Protein AF-A0A9E4I9R3-F1 (afdb_monomer_lite)

Radius of gyration: 13.06 Å; chains: 1; bounding box: 25×26×31 Å

pLDDT: mean 85.35, std 13.14, range [40.94, 96.5]

Secondary structure (DSSP, 8-state):
-----HHHHHHHHHHH---HHHHHHHHHHHHHHHHHHHSTTTTTT----HHHHHHHHTT--

Sequence (61 aa):
MATSSTQTLQSLANDTGYQPDTLEKVVRLLERLQEIANDRILSNRLVLKGGTALNLWSIST

Structure (mmCIF, N/CA/C/O backbone):
data_AF-A0A9E4I9R3-F1
#
_entry.id   AF-A0A9E4I9R3-F1
#
loop_
_atom_site.group_PDB
_atom_site.id
_atom_site.type_symbol
_atom_site.label_atom_id
_atom_site.label_alt_id
_atom_site.label_comp_id
_atom_site.label_asym_id
_atom_site.label_entity_id
_atom_site.label_seq_id
_atom_site.pdbx_PDB_ins_code
_atom_site.Cartn_x
_atom_site.Cartn_y
_atom_site.Cartn_z
_atom_site.occupancy
_atom_site.B_iso_or_equiv
_atom_site.auth_seq_id
_atom_site.auth_comp_id
_atom_site.auth_asym_id
_atom_site.auth_atom_id
_atom_site.pdbx_PDB_model_num
ATOM 1 N N . MET A 1 1 ? -1.361 13.477 -3.724 1.00 50.09 1 MET A N 1
ATOM 2 C CA . MET A 1 1 ? -2.510 13.621 -2.805 1.00 50.09 1 MET A CA 1
ATOM 3 C C . MET A 1 1 ? -1.948 14.003 -1.443 1.00 50.09 1 MET A C 1
ATOM 5 O O . MET A 1 1 ? -0.743 13.899 -1.274 1.00 50.09 1 MET A O 1
ATOM 9 N N . ALA A 1 2 ? -2.744 14.618 -0.572 1.00 50.78 2 ALA A N 1
ATOM 10 C CA . ALA A 1 2 ? -2.238 15.231 0.654 1.00 50.78 2 ALA A CA 1
ATOM 11 C C . ALA A 1 2 ? -1.639 14.182 1.602 1.00 50.78 2 ALA A C 1
ATOM 13 O O . ALA A 1 2 ? -2.283 13.167 1.845 1.00 50.78 2 ALA A O 1
ATOM 14 N N . THR A 1 3 ? -0.473 14.487 2.182 1.00 53.28 3 THR A N 1
ATOM 15 C CA . THR A 1 3 ? 0.039 13.858 3.408 1.00 53.28 3 THR A CA 1
ATOM 16 C C . THR A 1 3 ? -1.120 13.676 4.383 1.00 53.28 3 THR A C 1
ATOM 18 O O . THR A 1 3 ? -1.661 14.675 4.866 1.00 53.28 3 THR A O 1
ATOM 21 N N . SER A 1 4 ? -1.557 12.431 4.590 1.00 66.50 4 SER A N 1
ATOM 22 C CA . SER A 1 4 ? -2.787 12.126 5.324 1.00 66.50 4 SER A CA 1
ATOM 23 C C . SER A 1 4 ? -2.797 12.817 6.678 1.00 66.50 4 SER A C 1
ATOM 25 O O . SER A 1 4 ? -1.954 12.542 7.529 1.00 66.50 4 SER A O 1
ATOM 27 N N . SER A 1 5 ? -3.749 13.726 6.884 1.00 81.31 5 SER A N 1
ATOM 28 C CA . SER A 1 5 ? -3.912 14.362 8.189 1.00 81.31 5 SER A CA 1
ATOM 29 C C . SER A 1 5 ? -4.290 13.307 9.235 1.00 81.31 5 SER A C 1
ATOM 31 O O . SER A 1 5 ? -4.971 12.329 8.913 1.00 81.31 5 SER A O 1
ATOM 33 N N . THR A 1 6 ? -3.905 13.507 10.498 1.00 84.19 6 THR A N 1
ATOM 34 C CA . THR A 1 6 ? -4.277 12.606 11.604 1.00 84.19 6 THR A CA 1
ATOM 35 C C . THR A 1 6 ? -5.789 12.368 11.661 1.00 84.19 6 THR A C 1
ATOM 37 O O . THR A 1 6 ? -6.230 11.248 11.891 1.00 84.19 6 THR A O 1
ATOM 40 N N . GLN A 1 7 ? -6.594 13.396 11.370 1.00 88.50 7 GLN A N 1
ATOM 41 C CA . GLN A 1 7 ? -8.053 13.287 11.308 1.00 88.50 7 GLN A CA 1
ATOM 42 C C . GLN A 1 7 ? -8.521 12.370 10.168 1.00 88.50 7 GLN A C 1
ATOM 44 O O . GLN A 1 7 ? -9.429 11.565 10.363 1.00 88.50 7 GLN A O 1
ATOM 49 N N . THR A 1 8 ? -7.891 12.454 8.994 1.00 88.44 8 THR A N 1
ATOM 50 C CA . THR A 1 8 ? -8.183 11.566 7.858 1.00 88.44 8 THR A CA 1
ATOM 51 C C . THR A 1 8 ? -7.864 10.113 8.204 1.00 88.44 8 THR A C 1
ATOM 53 O O . THR A 1 8 ? -8.687 9.237 7.953 1.00 88.44 8 THR A O 1
ATOM 56 N N . LEU A 1 9 ? -6.708 9.857 8.826 1.00 91.00 9 LEU A N 1
ATOM 57 C CA . LEU A 1 9 ? -6.321 8.510 9.256 1.00 91.00 9 LEU A CA 1
ATOM 58 C C . LEU A 1 9 ? -7.258 7.964 10.334 1.00 91.00 9 LEU A C 1
ATOM 60 O O . LEU A 1 9 ? -7.597 6.787 10.300 1.00 91.00 9 LEU A O 1
ATOM 64 N N . GLN A 1 10 ? -7.711 8.814 11.256 1.00 91.94 10 GLN A N 1
ATOM 65 C CA . GLN A 1 10 ? -8.653 8.414 12.296 1.00 91.94 10 GLN A CA 1
ATOM 66 C C . GLN A 1 10 ? -10.037 8.082 11.725 1.00 91.94 10 GLN A C 1
ATOM 68 O O . GLN A 1 10 ? -10.638 7.097 12.143 1.00 91.94 10 GLN A O 1
ATOM 73 N N . SER A 1 11 ? -10.527 8.860 10.754 1.00 91.94 11 SER A N 1
ATOM 74 C CA . SER A 1 11 ? -11.768 8.537 10.037 1.00 91.94 11 SER A CA 1
ATOM 75 C C . SER A 1 11 ? -11.645 7.192 9.333 1.00 91.94 11 SER A C 1
ATOM 77 O O . SER A 1 11 ? -12.473 6.313 9.530 1.00 91.94 11 SER A O 1
ATOM 79 N N . LEU A 1 12 ? -10.552 6.993 8.595 1.00 90.62 12 LEU A N 1
ATOM 80 C CA . LEU A 1 12 ? -10.310 5.757 7.863 1.00 90.62 12 LEU A CA 1
ATOM 81 C C . LEU A 1 12 ? -10.163 4.554 8.810 1.00 90.62 12 LEU A C 1
ATOM 83 O O . LEU A 1 12 ? -10.633 3.464 8.499 1.00 90.62 12 LEU A O 1
ATOM 87 N N . ALA A 1 13 ? -9.560 4.747 9.986 1.00 93.00 13 ALA A N 1
ATOM 88 C CA . ALA A 1 13 ? -9.483 3.730 11.034 1.00 93.00 13 ALA A CA 1
ATOM 89 C C . ALA A 1 13 ? -10.867 3.347 11.566 1.00 93.00 13 ALA A C 1
ATOM 91 O O . ALA A 1 13 ? -11.143 2.163 11.742 1.00 93.00 13 ALA A O 1
ATOM 92 N N . ASN A 1 14 ? -11.749 4.326 11.769 1.00 94.12 14 ASN A N 1
ATOM 93 C CA . ASN A 1 14 ? -13.121 4.069 12.199 1.00 94.12 14 ASN A CA 1
ATOM 94 C C . ASN A 1 14 ? -13.926 3.329 11.118 1.00 94.12 14 ASN A C 1
ATOM 96 O O . ASN A 1 14 ? -14.663 2.403 11.443 1.00 94.12 14 ASN A O 1
ATOM 100 N N . ASP A 1 15 ? -13.750 3.703 9.849 1.00 92.94 15 ASP A N 1
ATOM 101 C CA . ASP A 1 15 ? -14.503 3.136 8.724 1.00 92.94 15 ASP A CA 1
ATOM 102 C C . ASP A 1 15 ? -14.052 1.711 8.370 1.00 92.94 15 ASP A C 1
ATOM 104 O O . ASP A 1 15 ? -14.853 0.880 7.946 1.00 92.94 15 ASP A O 1
ATOM 108 N N . THR A 1 16 ? -12.761 1.415 8.538 1.00 89.88 16 THR A N 1
ATOM 109 C CA . THR A 1 16 ? -12.157 0.140 8.110 1.00 89.88 16 THR A CA 1
ATOM 110 C C . THR A 1 16 ? -11.855 -0.825 9.257 1.00 89.88 16 THR A C 1
ATOM 112 O O . THR A 1 16 ? -11.613 -2.006 9.017 1.00 89.88 16 THR A O 1
ATOM 115 N N . GLY A 1 17 ? -11.827 -0.339 10.502 1.00 93.56 17 GLY A N 1
ATOM 116 C CA . GLY A 1 17 ? -11.412 -1.106 11.680 1.00 93.56 17 GLY A CA 1
ATOM 117 C C . GLY A 1 17 ? -9.899 -1.349 11.788 1.00 93.56 17 GLY A C 1
ATOM 118 O O . GLY A 1 17 ? -9.452 -2.022 12.720 1.00 93.56 17 GLY A O 1
ATOM 119 N N . TYR A 1 18 ? -9.090 -0.819 10.864 1.00 91.94 18 TYR A N 1
ATOM 120 C CA . TYR A 1 18 ? -7.633 -0.947 10.906 1.00 91.94 18 TYR A CA 1
ATOM 121 C C . TYR A 1 18 ? -6.978 0.103 11.808 1.00 91.94 18 TYR A C 1
ATOM 123 O O . TYR A 1 18 ? -7.484 1.205 12.006 1.00 91.94 18 TYR A O 1
ATOM 131 N N . GLN A 1 19 ? -5.796 -0.228 12.334 1.00 93.69 19 GLN A N 1
ATOM 132 C CA . GLN A 1 19 ? -5.025 0.694 13.167 1.00 93.69 19 GLN A CA 1
ATOM 133 C C . GLN A 1 19 ? -4.514 1.895 12.346 1.00 93.69 19 GLN A C 1
ATOM 135 O O . GLN A 1 19 ? -3.984 1.682 11.249 1.00 93.69 19 GLN A O 1
ATOM 140 N N . PRO A 1 20 ? -4.571 3.132 12.883 1.00 90.44 20 PRO A N 1
ATOM 141 C CA . PRO A 1 20 ? -4.126 4.336 12.176 1.00 90.44 20 PRO A CA 1
ATOM 142 C C . PRO A 1 20 ? -2.698 4.251 11.616 1.00 90.44 20 PRO A C 1
ATOM 144 O O . PRO A 1 20 ? -2.468 4.640 10.477 1.00 90.44 20 PRO A O 1
ATOM 147 N N . ASP A 1 21 ? -1.754 3.671 12.365 1.00 91.19 21 ASP A N 1
ATOM 148 C CA . ASP A 1 21 ? -0.358 3.491 11.925 1.00 91.19 21 ASP A CA 1
ATOM 149 C C . ASP A 1 21 ? -0.233 2.538 10.718 1.00 91.19 21 ASP A C 1
ATOM 151 O O . ASP A 1 21 ? 0.576 2.748 9.812 1.00 91.19 21 ASP A O 1
ATOM 155 N N . THR A 1 22 ? -1.074 1.500 10.661 1.00 90.88 22 THR A N 1
ATOM 156 C CA . THR A 1 22 ? -1.117 0.595 9.501 1.00 90.88 22 THR A CA 1
ATOM 157 C C . THR A 1 22 ? -1.667 1.323 8.281 1.00 90.88 22 THR A C 1
ATOM 159 O O . THR A 1 22 ? -1.102 1.222 7.192 1.00 90.88 22 THR A O 1
ATOM 162 N N . LEU A 1 23 ? -2.732 2.102 8.469 1.00 90.75 23 LEU A N 1
ATOM 163 C CA . LEU A 1 23 ? -3.336 2.900 7.407 1.00 90.75 23 LEU A CA 1
ATOM 164 C C . LEU A 1 23 ? -2.378 3.966 6.880 1.00 90.75 23 LEU A C 1
ATOM 166 O O . LEU A 1 23 ? -2.275 4.138 5.669 1.00 90.75 23 LEU A O 1
ATOM 170 N N . GLU A 1 24 ? -1.614 4.622 7.752 1.00 91.94 24 GLU A N 1
ATOM 171 C CA . GLU A 1 24 ? -0.589 5.579 7.341 1.00 91.94 24 GLU A CA 1
ATOM 172 C C . GLU A 1 24 ? 0.435 4.925 6.408 1.00 91.94 24 GLU A C 1
ATOM 174 O O . GLU A 1 24 ? 0.720 5.440 5.325 1.00 91.94 24 GLU A O 1
ATOM 179 N N . LYS A 1 25 ? 0.953 3.751 6.783 1.00 90.94 25 LYS A N 1
ATOM 180 C CA . LYS A 1 25 ? 1.916 3.003 5.963 1.00 90.94 25 LYS A CA 1
ATOM 181 C C . LYS A 1 25 ? 1.334 2.621 4.605 1.00 90.94 25 LYS A C 1
ATOM 183 O O . LYS A 1 25 ? 2.027 2.755 3.597 1.00 90.94 25 LYS A O 1
ATOM 188 N N . VAL A 1 26 ? 0.076 2.180 4.568 1.00 89.88 26 VAL A N 1
ATOM 189 C CA . VAL A 1 26 ? -0.620 1.834 3.320 1.00 89.88 26 VAL A CA 1
ATOM 190 C C . VAL A 1 26 ? -0.804 3.065 2.436 1.00 89.88 26 VAL A C 1
ATOM 192 O O . VAL A 1 26 ? -0.472 3.004 1.254 1.00 89.88 26 VAL A O 1
ATOM 195 N N . VAL A 1 27 ? -1.256 4.195 2.987 1.00 89.38 27 VAL A N 1
ATOM 196 C CA . VAL A 1 27 ? -1.431 5.424 2.200 1.00 89.38 27 VAL A CA 1
ATOM 197 C C . VAL A 1 27 ? -0.095 5.909 1.642 1.00 89.38 27 VAL A C 1
ATOM 199 O O . VAL A 1 27 ? 0.005 6.162 0.444 1.00 89.38 27 VAL A O 1
ATOM 202 N N . ARG A 1 28 ? 0.965 5.946 2.459 1.00 90.56 28 ARG A N 1
ATOM 203 C CA . ARG A 1 28 ? 2.303 6.335 1.985 1.00 90.56 28 ARG A CA 1
ATOM 204 C C . ARG A 1 28 ? 2.813 5.396 0.895 1.00 90.56 28 ARG A C 1
ATOM 206 O O . ARG A 1 28 ? 3.435 5.850 -0.060 1.00 90.56 28 ARG A O 1
ATOM 213 N N . LEU A 1 29 ? 2.556 4.092 1.010 1.00 91.06 29 LEU A N 1
ATOM 214 C CA . LEU A 1 29 ? 2.906 3.134 -0.037 1.00 91.06 29 LEU A CA 1
ATOM 215 C C . LEU A 1 29 ? 2.152 3.433 -1.340 1.00 91.06 29 LEU A C 1
ATOM 217 O O . LEU A 1 29 ? 2.776 3.467 -2.399 1.00 91.06 29 LEU A O 1
ATOM 221 N N . LEU A 1 30 ? 0.843 3.681 -1.269 1.00 89.94 30 LEU A N 1
ATOM 222 C CA . LEU A 1 30 ? 0.024 4.027 -2.431 1.00 89.94 30 LEU A CA 1
ATOM 223 C C . LEU A 1 30 ? 0.511 5.301 -3.125 1.00 89.94 30 LEU A C 1
ATOM 225 O O . LEU A 1 30 ? 0.602 5.323 -4.350 1.00 89.94 30 LEU A O 1
ATOM 229 N N . GLU A 1 31 ? 0.900 6.326 -2.366 1.00 90.88 31 GLU A N 1
ATOM 230 C CA . GLU A 1 31 ? 1.486 7.550 -2.922 1.00 90.88 31 GLU A CA 1
ATOM 231 C C . GLU A 1 31 ? 2.758 7.258 -3.729 1.00 90.88 31 GLU A C 1
ATOM 233 O O . GLU A 1 31 ? 2.891 7.720 -4.861 1.00 90.88 31 GLU A O 1
ATOM 238 N N . ARG A 1 32 ? 3.666 6.426 -3.200 1.00 92.00 32 ARG A N 1
ATOM 239 C CA . ARG A 1 32 ? 4.889 6.031 -3.921 1.00 92.00 32 ARG A CA 1
ATOM 240 C C . ARG A 1 32 ? 4.597 5.197 -5.158 1.00 92.00 32 ARG A C 1
ATOM 242 O O . ARG A 1 32 ? 5.226 5.390 -6.194 1.00 92.00 32 ARG A O 1
ATOM 249 N N . LEU A 1 33 ? 3.643 4.277 -5.072 1.00 91.69 33 LEU A N 1
ATOM 250 C CA . LEU A 1 33 ? 3.235 3.482 -6.227 1.00 91.69 33 LEU A CA 1
ATOM 251 C C . LEU A 1 33 ? 2.607 4.360 -7.312 1.00 91.69 33 LEU A C 1
ATOM 253 O O . LEU A 1 33 ? 2.862 4.129 -8.491 1.00 91.69 33 LEU A O 1
ATOM 257 N N . GLN A 1 34 ? 1.862 5.400 -6.932 1.00 91.50 34 GLN A N 1
ATOM 258 C CA . GLN A 1 34 ? 1.315 6.374 -7.870 1.00 91.50 34 GLN A CA 1
ATOM 259 C C . GLN A 1 34 ? 2.416 7.204 -8.547 1.00 91.50 34 GLN A C 1
ATOM 261 O O . GLN A 1 34 ? 2.332 7.450 -9.748 1.00 91.50 34 GLN A O 1
ATOM 266 N N . GLU A 1 35 ? 3.461 7.604 -7.814 1.00 94.31 35 GLU A N 1
ATOM 267 C CA . GLU A 1 35 ? 4.647 8.256 -8.392 1.00 94.31 35 GLU A CA 1
ATOM 268 C C . GLU A 1 35 ? 5.320 7.348 -9.437 1.00 94.31 35 GLU A C 1
ATOM 270 O O . GLU A 1 35 ? 5.592 7.790 -10.551 1.00 94.31 35 GLU A O 1
ATOM 275 N N .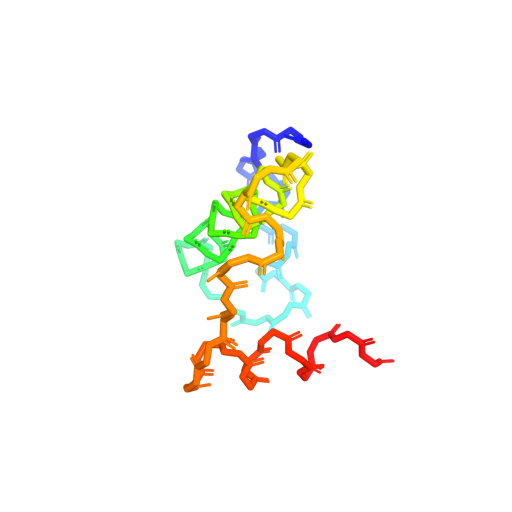 ILE A 1 36 ? 5.508 6.062 -9.118 1.00 93.94 36 ILE A N 1
ATOM 276 C CA . ILE A 1 36 ? 6.082 5.069 -10.041 1.00 93.94 36 ILE A CA 1
ATOM 277 C C . ILE A 1 36 ? 5.187 4.865 -11.272 1.00 93.94 36 ILE A C 1
ATOM 279 O O . ILE A 1 36 ? 5.689 4.790 -12.393 1.00 93.94 36 ILE A O 1
ATOM 283 N N . ALA A 1 37 ? 3.870 4.783 -11.076 1.00 91.25 37 ALA A N 1
ATOM 284 C CA . ALA A 1 37 ? 2.905 4.596 -12.155 1.00 91.25 37 ALA A CA 1
ATOM 285 C C . ALA A 1 37 ? 2.827 5.809 -13.097 1.00 91.25 37 ALA A C 1
ATOM 287 O O . ALA A 1 37 ? 2.559 5.642 -14.284 1.00 91.25 37 ALA A O 1
ATOM 288 N N . ASN A 1 38 ? 3.084 7.016 -12.586 1.00 94.88 38 ASN A N 1
ATOM 289 C CA . ASN A 1 38 ? 3.093 8.247 -13.377 1.00 94.88 38 ASN A CA 1
ATOM 290 C C . ASN A 1 38 ? 4.434 8.504 -14.087 1.00 94.88 38 ASN A C 1
ATOM 292 O O . ASN A 1 38 ? 4.499 9.352 -14.980 1.00 94.88 38 ASN A O 1
ATOM 296 N N . ASP A 1 39 ? 5.504 7.798 -13.717 1.00 96.50 39 ASP A N 1
ATOM 297 C CA . ASP A 1 39 ? 6.799 7.933 -14.376 1.00 96.50 39 ASP A CA 1
ATOM 298 C C . ASP A 1 39 ? 6.823 7.203 -15.730 1.00 96.50 39 ASP A C 1
ATOM 3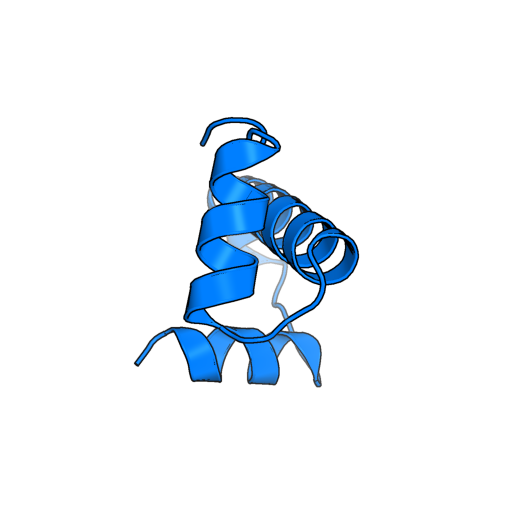00 O O . ASP A 1 39 ? 6.493 6.020 -15.848 1.00 96.50 39 ASP A O 1
ATOM 304 N N . ARG A 1 40 ? 7.266 7.904 -16.780 1.00 95.19 40 ARG A N 1
ATOM 305 C CA . ARG A 1 40 ? 7.244 7.412 -18.170 1.00 95.19 40 ARG A CA 1
ATOM 306 C C . ARG A 1 40 ? 8.130 6.183 -18.405 1.00 95.19 40 ARG A C 1
ATOM 308 O O . ARG A 1 40 ? 7.880 5.418 -19.336 1.00 95.19 40 ARG A O 1
ATOM 315 N N . ILE A 1 41 ? 9.189 6.015 -17.619 1.00 95.62 41 ILE A N 1
ATOM 316 C CA . ILE A 1 41 ? 10.164 4.933 -17.774 1.00 95.62 41 ILE A CA 1
ATOM 317 C C . ILE A 1 41 ? 9.798 3.767 -16.856 1.00 95.62 41 ILE A C 1
ATOM 319 O O . ILE A 1 41 ? 9.823 2.614 -17.293 1.00 95.62 41 ILE A O 1
ATOM 323 N N . LEU A 1 42 ? 9.474 4.053 -15.596 1.00 95.06 42 LEU A N 1
ATOM 324 C CA . LEU A 1 42 ? 9.261 3.041 -14.566 1.00 95.06 42 LEU A CA 1
ATOM 325 C C . LEU A 1 42 ? 7.912 2.331 -14.701 1.00 95.06 42 LEU A C 1
ATOM 327 O O . LEU A 1 42 ? 7.859 1.121 -14.476 1.00 95.06 42 LEU A O 1
ATOM 331 N N . SER A 1 43 ? 6.863 3.035 -15.134 1.00 92.50 43 SER A N 1
ATOM 332 C CA . SER A 1 43 ? 5.511 2.474 -15.312 1.00 92.50 43 SER A CA 1
ATOM 333 C C . SER A 1 43 ? 5.473 1.227 -16.200 1.00 92.50 43 SER A C 1
ATOM 335 O O . SER A 1 43 ? 4.716 0.300 -15.934 1.00 92.50 43 SER A O 1
ATOM 337 N N . ASN A 1 44 ? 6.341 1.158 -17.212 1.00 92.38 44 ASN A N 1
ATOM 338 C CA . ASN A 1 44 ? 6.411 0.030 -18.146 1.00 92.38 44 ASN A CA 1
ATOM 339 C C . ASN A 1 44 ? 7.471 -1.020 -17.770 1.00 92.38 44 ASN A C 1
ATOM 341 O O . ASN A 1 44 ? 7.708 -1.960 -18.529 1.00 92.38 44 ASN A O 1
ATOM 345 N N . ARG A 1 45 ? 8.164 -0.848 -16.638 1.00 94.69 45 ARG A N 1
ATOM 346 C CA . ARG A 1 45 ? 9.286 -1.707 -16.217 1.00 94.69 45 ARG A CA 1
ATOM 347 C C . ARG A 1 45 ? 9.108 -2.311 -14.833 1.00 94.69 45 ARG A C 1
ATOM 349 O O . ARG A 1 45 ? 9.767 -3.302 -14.525 1.00 94.69 45 ARG A O 1
ATOM 356 N N . LEU A 1 46 ? 8.243 -1.730 -14.010 1.00 92.44 46 LEU A N 1
ATOM 357 C CA . LEU A 1 46 ? 7.958 -2.197 -12.665 1.00 92.44 46 LEU A CA 1
ATOM 358 C C . LEU A 1 46 ? 6.531 -2.720 -12.580 1.00 92.44 46 LEU A C 1
ATOM 360 O O . LEU A 1 46 ? 5.600 -2.168 -13.155 1.00 92.44 46 LEU A O 1
ATOM 364 N N . VAL A 1 47 ? 6.369 -3.799 -11.827 1.00 89.31 47 VAL A N 1
ATOM 365 C CA . VAL A 1 47 ? 5.073 -4.406 -11.547 1.00 89.31 47 VAL A CA 1
ATOM 366 C C . VAL A 1 47 ? 5.023 -4.766 -10.073 1.00 89.31 47 VAL A C 1
ATOM 368 O O . VAL A 1 47 ? 5.958 -5.368 -9.538 1.00 89.31 47 VAL A O 1
ATOM 371 N N . LEU A 1 48 ? 3.927 -4.398 -9.412 1.00 90.19 48 LEU A N 1
ATOM 372 C CA . LEU A 1 48 ? 3.668 -4.827 -8.046 1.00 90.19 48 LEU A CA 1
ATOM 373 C C . LEU A 1 48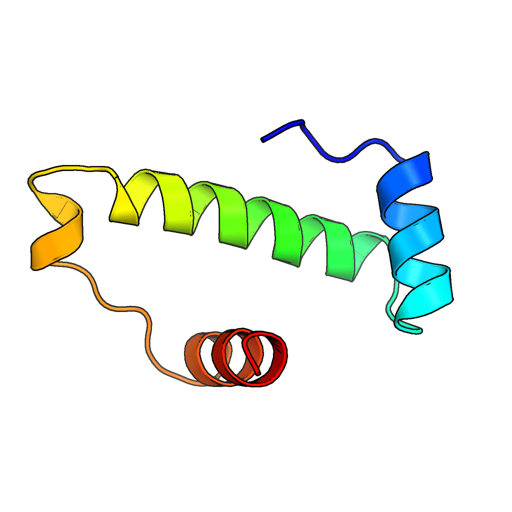 ? 3.204 -6.286 -8.065 1.00 90.19 48 LEU A C 1
ATOM 375 O O . LEU A 1 48 ? 2.288 -6.649 -8.799 1.00 90.19 48 LEU A O 1
ATOM 379 N N . LYS A 1 49 ? 3.844 -7.131 -7.258 1.00 89.38 49 LYS A N 1
ATOM 380 C CA . LYS A 1 49 ? 3.552 -8.568 -7.168 1.00 89.38 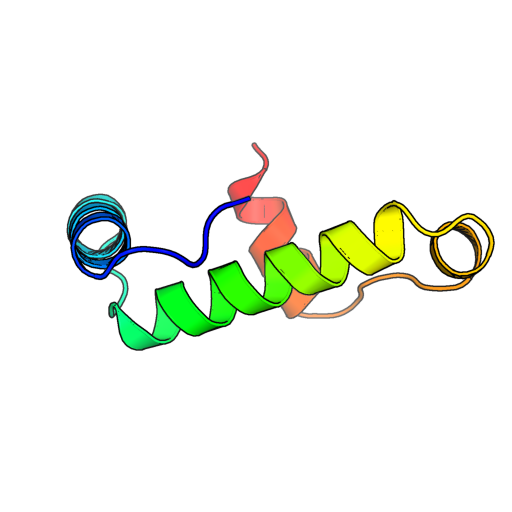49 LYS A CA 1
ATOM 381 C C . LYS A 1 49 ? 3.398 -9.009 -5.712 1.00 89.38 49 LYS A C 1
ATOM 383 O O . LYS A 1 49 ? 3.685 -8.253 -4.786 1.00 89.38 49 LYS A O 1
ATOM 388 N N . GLY A 1 50 ? 2.983 -10.261 -5.523 1.00 89.75 50 GLY A N 1
ATOM 389 C CA . GLY A 1 50 ? 2.889 -10.905 -4.212 1.00 89.75 50 GLY A CA 1
ATOM 390 C C . GLY A 1 50 ? 1.699 -10.424 -3.377 1.00 89.75 50 GLY A C 1
ATOM 391 O O . GLY A 1 50 ? 0.727 -9.893 -3.911 1.00 89.75 50 GLY A O 1
ATOM 392 N N . GLY A 1 51 ? 1.785 -10.612 -2.056 1.00 87.88 51 GLY A N 1
ATOM 393 C CA . GLY A 1 51 ? 0.693 -10.308 -1.120 1.00 87.88 51 GLY A CA 1
ATOM 394 C C . GLY A 1 51 ? 0.274 -8.836 -1.103 1.00 87.88 51 GLY A C 1
ATOM 395 O O . GLY A 1 51 ? -0.904 -8.532 -0.953 1.00 87.88 51 GLY A O 1
ATOM 396 N N . THR A 1 52 ? 1.205 -7.915 -1.348 1.00 86.12 52 THR A N 1
ATOM 397 C CA . THR A 1 52 ? 0.895 -6.483 -1.437 1.00 86.12 52 THR A CA 1
ATOM 398 C C . THR A 1 52 ? 0.008 -6.166 -2.639 1.00 86.12 52 THR A C 1
ATOM 400 O O . THR A 1 52 ? -0.935 -5.394 -2.509 1.00 86.12 52 THR A O 1
ATOM 403 N N . ALA A 1 53 ? 0.265 -6.789 -3.795 1.00 84.56 53 ALA A N 1
ATOM 404 C CA . ALA A 1 53 ? -0.585 -6.620 -4.974 1.00 84.56 53 ALA A CA 1
ATOM 405 C C . ALA A 1 53 ? -2.008 -7.137 -4.719 1.00 84.56 53 ALA A C 1
ATOM 407 O O . ALA A 1 53 ? -2.975 -6.473 -5.079 1.00 84.56 53 ALA A O 1
ATOM 408 N N . LEU A 1 54 ? -2.127 -8.288 -4.049 1.00 77.56 54 LEU A N 1
ATOM 409 C CA . LEU A 1 54 ? -3.419 -8.879 -3.691 1.00 77.56 54 LEU 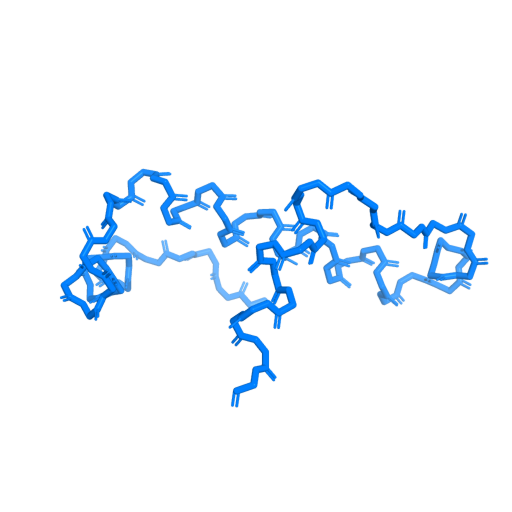A CA 1
ATOM 410 C C . LEU A 1 54 ? -4.216 -7.983 -2.738 1.00 77.56 54 LEU A C 1
ATOM 412 O O . LEU A 1 54 ? -5.394 -7.730 -2.981 1.00 77.56 54 LEU A O 1
ATOM 416 N N . ASN A 1 55 ? -3.565 -7.455 -1.699 1.00 76.56 55 ASN A N 1
ATOM 417 C CA . ASN A 1 55 ? -4.214 -6.566 -0.739 1.00 76.56 55 ASN A CA 1
ATOM 418 C C . ASN A 1 55 ? -4.739 -5.292 -1.407 1.00 76.56 55 ASN A C 1
ATOM 420 O O . ASN A 1 55 ? -5.848 -4.878 -1.105 1.00 76.56 55 ASN A O 1
ATOM 424 N N . LEU A 1 56 ? -3.985 -4.689 -2.333 1.00 78.62 56 LEU A N 1
ATOM 425 C CA . LEU A 1 56 ? -4.440 -3.484 -3.035 1.00 78.62 56 LEU A CA 1
ATOM 426 C C . LEU A 1 56 ? -5.549 -3.769 -4.053 1.00 78.62 56 LEU A C 1
ATOM 428 O O . LEU A 1 56 ? -6.458 -2.958 -4.205 1.00 78.62 56 LEU A O 1
ATOM 432 N N . TRP A 1 57 ? -5.507 -4.924 -4.721 1.00 72.69 57 TRP A N 1
ATOM 433 C CA . TRP A 1 57 ? -6.548 -5.317 -5.670 1.00 72.69 57 TRP A CA 1
ATOM 434 C C . TRP A 1 57 ? -7.900 -5.557 -4.984 1.00 72.69 57 TRP A C 1
ATOM 436 O O . TRP A 1 57 ? -8.928 -5.124 -5.497 1.00 72.69 57 TRP A O 1
ATOM 446 N N . SER A 1 58 ? -7.901 -6.150 -3.784 1.00 63.38 58 SER A N 1
ATOM 447 C CA . SER A 1 58 ? -9.122 -6.370 -2.994 1.00 6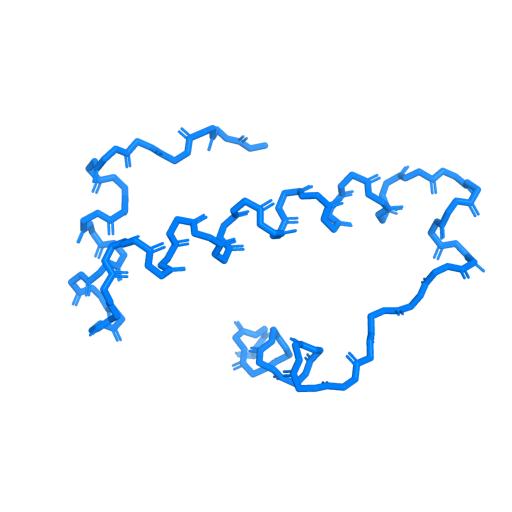3.38 58 SER A CA 1
ATOM 448 C C . SER A 1 58 ? -9.833 -5.080 -2.564 1.00 63.38 58 SER A C 1
ATOM 450 O O . SER A 1 58 ? -11.004 -5.143 -2.208 1.00 63.38 58 SER A O 1
ATOM 452 N N . ILE A 1 59 ? -9.142 -3.935 -2.558 1.00 57.62 59 ILE A N 1
ATOM 453 C CA . ILE A 1 59 ? -9.691 -2.627 -2.153 1.00 57.62 59 ILE A CA 1
ATOM 454 C C . ILE A 1 59 ? -10.200 -1.840 -3.387 1.00 57.62 59 ILE A C 1
ATOM 456 O O . ILE A 1 59 ? -10.790 -0.775 -3.254 1.00 57.62 59 ILE A O 1
ATOM 460 N N . SER A 1 60 ? -9.964 -2.349 -4.604 1.00 52.53 60 SER A N 1
ATOM 461 C CA . SER A 1 60 ? -10.238 -1.676 -5.886 1.00 52.53 60 SER A CA 1
ATOM 462 C C . SER A 1 60 ? -11.559 -2.102 -6.561 1.00 52.53 60 SER A C 1
ATOM 464 O O . SER A 1 60 ? -11.808 -1.683 -7.694 1.00 52.53 60 SER A O 1
ATOM 466 N N . THR A 1 61 ? -12.373 -2.949 -5.923 1.00 40.94 61 THR A N 1
ATOM 467 C CA . THR A 1 61 ? -13.703 -3.387 -6.404 1.00 40.94 61 THR A CA 1
ATOM 468 C C . THR A 1 61 ? -14.777 -2.878 -5.460 1.00 40.94 61 THR A C 1
ATOM 470 O O . THR A 1 61 ? -15.829 -2.434 -5.966 1.00 40.94 61 THR A O 1
#

Foldseek 3Di:
DDQQDPVNLVVVCVVPVDDSVVVSVLVVVVVVVVVQCPDPPNVVPDDDDDPNVVVVVVVVD